Protein AF-A0A433DJG4-F1 (afdb_monomer_lite)

Secondary structure (DSSP, 8-state):
-TTTTTTSSPPPPPPP--PPPSSPPPTT--PPPP------EEEE----EETTBPP--S-------TTBTTB-SSSS-SB--TTPPPPPTT--TTSPEEHHHHHHHHHHHHHH-S--SEEEE--

Organism: NCBI:txid994334

pLDDT: mean 83.47, std 16.12, range [37.69, 98.12]

Structure (mmCIF, N/CA/C/O backbone):
data_AF-A0A433DJG4-F1
#
_entry.id   AF-A0A433DJG4-F1
#
loop_
_atom_site.group_PDB
_atom_site.id
_atom_site.type_symbol
_atom_site.label_atom_id
_atom_site.label_alt_id
_atom_site.label_comp_id
_atom_site.label_asym_id
_atom_site.label_entity_id
_atom_site.label_seq_id
_atom_site.pdbx_PDB_ins_code
_atom_site.Cartn_x
_atom_site.Cartn_y
_atom_site.Cartn_z
_atom_site.occupancy
_atom_site.B_iso_or_equiv
_atom_site.auth_seq_id
_atom_site.auth_comp_id
_atom_site.auth_asym_id
_atom_site.auth_atom_id
_atom_site.pdbx_PDB_model_num
ATOM 1 N N . MET A 1 1 ? -7.718 -30.643 -20.416 1.00 65.69 1 MET A N 1
ATOM 2 C CA . MET A 1 1 ? -6.635 -30.330 -21.375 1.00 65.69 1 MET A CA 1
ATOM 3 C C . MET A 1 1 ? -7.121 -30.067 -22.805 1.00 65.69 1 MET A C 1
ATOM 5 O O . MET A 1 1 ? -6.533 -29.213 -23.440 1.00 65.69 1 MET A O 1
ATOM 9 N N . CYS A 1 2 ? -8.181 -30.705 -23.329 1.00 83.69 2 CYS A N 1
ATOM 10 C CA . CYS A 1 2 ? -8.633 -30.465 -24.718 1.00 83.69 2 CYS A CA 1
ATOM 11 C C . CYS A 1 2 ? -9.064 -29.005 -25.023 1.00 83.69 2 CYS A C 1
ATOM 13 O O . CYS A 1 2 ? -8.693 -28.472 -26.064 1.00 83.69 2 CYS A O 1
ATOM 15 N N . ALA A 1 3 ? -9.752 -28.316 -24.100 1.00 86.00 3 ALA A N 1
ATOM 16 C CA . ALA A 1 3 ? -10.120 -26.905 -24.288 1.00 86.00 3 ALA A CA 1
ATOM 17 C C . ALA A 1 3 ? -8.896 -25.966 -24.272 1.00 86.00 3 ALA A C 1
ATOM 19 O O . ALA A 1 3 ? -8.835 -24.993 -25.017 1.00 86.00 3 ALA A O 1
ATOM 20 N N . THR A 1 4 ? -7.890 -26.290 -23.453 1.00 85.81 4 THR A N 1
ATOM 21 C CA . THR A 1 4 ? -6.659 -25.499 -23.288 1.00 85.81 4 THR A CA 1
ATOM 22 C C . THR A 1 4 ? -5.603 -25.802 -24.356 1.00 85.81 4 THR A C 1
ATOM 24 O O . THR A 1 4 ? -4.738 -24.975 -24.612 1.00 85.81 4 THR A O 1
ATOM 27 N N . MET A 1 5 ? -5.653 -26.976 -24.989 1.00 80.94 5 MET A N 1
ATOM 28 C CA . MET A 1 5 ? -4.744 -27.383 -26.063 1.00 80.94 5 MET A CA 1
ATOM 29 C C . MET A 1 5 ? -5.431 -27.218 -27.416 1.00 80.94 5 MET A C 1
ATOM 31 O O . MET A 1 5 ? -5.892 -28.191 -27.997 1.00 80.94 5 MET A O 1
ATOM 35 N N . GLY A 1 6 ? -5.511 -25.986 -27.916 1.00 78.00 6 GLY A N 1
ATOM 36 C CA . GLY A 1 6 ? -5.984 -25.720 -29.280 1.00 78.00 6 GLY A CA 1
ATOM 37 C C . GLY A 1 6 ? -7.502 -25.627 -29.454 1.00 78.00 6 GLY A C 1
ATOM 38 O O . GLY A 1 6 ? -7.968 -25.590 -30.587 1.00 78.00 6 GLY A O 1
ATOM 39 N N . GLY A 1 7 ? -8.279 -25.562 -28.367 1.00 82.19 7 GLY A N 1
ATOM 40 C CA . GLY A 1 7 ? -9.715 -25.274 -28.444 1.00 82.19 7 GLY A CA 1
ATOM 41 C C . GLY A 1 7 ? -10.554 -26.375 -29.100 1.00 82.19 7 GLY A C 1
ATOM 42 O O . GLY A 1 7 ? -11.637 -26.094 -29.605 1.00 82.19 7 GLY A O 1
ATOM 43 N N . PHE A 1 8 ? -10.088 -27.630 -29.084 1.00 90.25 8 PHE A N 1
ATOM 44 C CA . PHE A 1 8 ? -10.790 -28.770 -29.699 1.00 90.25 8 PHE A CA 1
ATOM 45 C C . PHE A 1 8 ? -12.126 -29.127 -29.024 1.00 90.25 8 PHE A C 1
ATOM 47 O O . PHE A 1 8 ? -12.883 -29.952 -29.531 1.00 90.25 8 PHE A O 1
ATOM 54 N N . CYS A 1 9 ? -12.422 -28.528 -27.874 1.00 89.81 9 CYS A N 1
ATOM 55 C CA . CYS A 1 9 ? -13.695 -28.638 -27.176 1.00 89.81 9 CYS A CA 1
ATOM 56 C C . CYS A 1 9 ? -13.962 -27.353 -26.376 1.00 89.81 9 CYS A C 1
ATOM 58 O O . CYS A 1 9 ? -13.013 -26.641 -26.030 1.00 89.81 9 CYS A O 1
ATOM 60 N N . PRO A 1 10 ? -15.233 -27.048 -26.057 1.00 89.81 10 PRO A N 1
ATOM 61 C CA . PRO A 1 10 ? -15.567 -25.909 -25.210 1.00 89.81 10 PRO A CA 1
ATOM 62 C C . PRO A 1 10 ? -14.989 -26.073 -23.797 1.00 89.81 10 PRO A C 1
ATOM 64 O O . PRO A 1 10 ? -14.831 -27.191 -23.297 1.00 89.81 10 PRO A O 1
ATOM 67 N N . TYR A 1 11 ? -14.702 -24.948 -23.133 1.00 89.81 11 TYR A N 1
ATOM 68 C CA . TYR A 1 11 ? -14.400 -24.959 -21.703 1.00 89.81 11 TYR A CA 1
ATOM 69 C C . TYR A 1 11 ? -15.600 -25.517 -20.925 1.00 89.81 11 TYR A C 1
ATOM 71 O O . TYR A 1 11 ? -16.746 -25.220 -21.277 1.00 89.81 11 TYR A O 1
ATOM 79 N N . PRO A 1 12 ? -15.365 -26.325 -19.877 1.00 89.12 12 PRO A N 1
ATOM 80 C CA . PRO A 1 12 ? -16.448 -26.769 -19.015 1.00 89.12 12 PRO A CA 1
ATOM 81 C C . PRO A 1 12 ? -17.135 -25.555 -18.382 1.00 89.12 12 PRO A C 1
ATOM 83 O O . PRO A 1 12 ? -16.485 -24.556 -18.068 1.00 89.12 12 PRO A O 1
ATOM 86 N N . ALA A 1 13 ? -18.450 -25.648 -18.187 1.00 91.69 13 ALA A N 1
ATOM 87 C CA . ALA A 1 13 ? -19.193 -24.614 -17.483 1.00 91.69 13 ALA A CA 1
ATOM 88 C C . ALA A 1 13 ? -18.681 -24.479 -16.039 1.00 91.69 13 ALA A C 1
ATOM 90 O O . ALA A 1 13 ? -18.375 -25.480 -15.386 1.00 91.69 13 ALA A O 1
ATOM 91 N N . VAL A 1 14 ? -18.612 -23.243 -15.537 1.00 92.38 14 VAL A N 1
ATOM 92 C CA . VAL A 1 14 ? -18.313 -22.986 -14.124 1.00 92.38 14 VAL A CA 1
ATOM 93 C C . VAL A 1 14 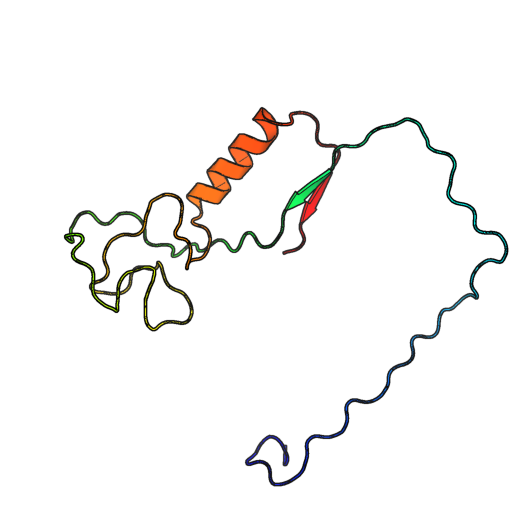? -19.470 -23.552 -13.293 1.00 92.38 14 VAL A C 1
ATOM 95 O O . VAL A 1 14 ? -20.618 -23.170 -13.535 1.00 92.38 14 VAL A O 1
ATOM 98 N N . PRO A 1 15 ? -19.219 -24.480 -12.353 1.00 92.31 15 PRO A N 1
ATOM 99 C CA . PRO A 1 15 ? -20.287 -25.051 -11.551 1.00 92.31 15 PRO A CA 1
ATOM 100 C C . PRO A 1 15 ? -20.878 -23.986 -10.627 1.00 92.31 15 PRO A C 1
ATOM 102 O O . PRO A 1 15 ? -20.154 -23.198 -10.016 1.00 92.31 15 PRO A O 1
ATOM 105 N N . ASN A 1 16 ? -22.202 -23.999 -10.485 1.00 94.25 16 ASN A N 1
ATOM 106 C CA . ASN A 1 16 ? -22.859 -23.192 -9.467 1.00 94.25 16 ASN A CA 1
ATOM 107 C C . ASN A 1 16 ? -22.454 -23.701 -8.083 1.00 94.25 16 ASN A C 1
ATOM 109 O O . ASN A 1 16 ? -22.532 -24.899 -7.806 1.00 94.25 16 ASN A O 1
ATOM 113 N N . TYR A 1 17 ? -22.063 -22.779 -7.210 1.00 93.94 17 TYR A N 1
ATOM 114 C CA . TYR A 1 17 ? -21.766 -23.069 -5.816 1.00 93.94 17 TYR A CA 1
ATOM 115 C C . TYR A 1 17 ? -22.740 -22.312 -4.919 1.00 93.94 17 TYR A C 1
ATOM 117 O O . TYR A 1 17 ? -22.872 -21.091 -5.014 1.00 93.94 17 TYR A O 1
ATOM 125 N N . SER A 1 18 ? -23.435 -23.045 -4.052 1.00 94.38 18 SER A N 1
ATOM 126 C CA . SER A 1 18 ? -24.346 -22.472 -3.065 1.00 94.38 18 SER A CA 1
ATOM 127 C C . SER A 1 18 ? -23.717 -22.565 -1.684 1.00 94.38 18 SER A C 1
ATOM 129 O O . SER A 1 18 ? -23.413 -23.653 -1.201 1.00 94.38 18 SER A O 1
ATOM 131 N N . VAL A 1 19 ? -23.541 -21.413 -1.042 1.00 93.31 19 VAL A N 1
ATOM 132 C CA . VAL A 1 19 ? -23.078 -21.338 0.345 1.00 93.31 19 VAL A CA 1
ATOM 133 C C . VAL A 1 19 ? -24.252 -21.667 1.263 1.00 93.31 19 VAL A C 1
ATOM 135 O O . VAL A 1 19 ? -25.274 -20.979 1.235 1.00 93.31 19 VAL A O 1
ATOM 138 N N . ILE A 1 20 ? -24.106 -22.712 2.078 1.00 93.44 20 ILE A N 1
ATOM 139 C CA . ILE A 1 20 ? -25.078 -23.053 3.120 1.00 93.44 20 ILE A CA 1
ATOM 140 C C . ILE A 1 20 ? -24.671 -22.315 4.393 1.00 93.44 20 ILE A C 1
ATOM 142 O O . ILE A 1 20 ? -23.588 -22.543 4.931 1.00 93.44 20 ILE A O 1
ATOM 146 N N . PHE A 1 21 ? -25.539 -21.428 4.872 1.00 93.81 21 PHE A N 1
ATOM 147 C CA . PHE A 1 21 ? -25.351 -20.784 6.167 1.00 93.81 21 PHE A CA 1
ATOM 148 C C . PHE A 1 21 ? -25.752 -21.759 7.283 1.00 93.81 21 PHE A C 1
ATOM 150 O O . PHE A 1 21 ? -26.817 -22.370 7.176 1.00 93.81 21 PHE A O 1
ATOM 157 N N . PRO A 1 22 ? -24.938 -21.914 8.345 1.00 94.31 22 PRO A N 1
ATOM 158 C CA . PRO A 1 22 ? -25.261 -22.811 9.456 1.00 94.31 22 PRO A CA 1
ATOM 159 C C . PRO A 1 22 ? -26.561 -22.437 10.173 1.00 94.31 22 PRO A C 1
ATOM 161 O O . PRO A 1 22 ? -27.263 -23.306 10.680 1.00 94.31 22 PRO A O 1
ATOM 164 N N . GLU A 1 23 ? -26.881 -21.143 10.201 1.00 93.31 23 GLU A N 1
ATOM 165 C CA . GLU A 1 23 ? -28.021 -20.598 10.928 1.00 93.31 23 GLU A CA 1
ATOM 166 C C . GLU A 1 23 ? -28.884 -19.703 10.027 1.00 93.31 23 GLU A C 1
ATOM 168 O O . GLU A 1 23 ? -28.363 -19.015 9.139 1.00 93.31 23 GLU A O 1
ATOM 173 N N . PRO A 1 24 ? -30.212 -19.685 10.243 1.00 89.88 24 PRO A N 1
ATOM 174 C CA . PRO A 1 24 ? -31.098 -18.750 9.568 1.00 89.88 24 PRO A CA 1
ATOM 175 C C . PRO A 1 24 ? -30.850 -17.315 10.051 1.00 89.88 24 PRO A C 1
ATOM 177 O O . PRO A 1 24 ? -30.363 -17.076 11.155 1.00 89.88 24 PRO A O 1
ATOM 180 N N . ARG A 1 25 ? -31.251 -16.331 9.237 1.00 87.62 25 ARG A N 1
ATOM 181 C CA . ARG A 1 25 ? -31.224 -14.917 9.634 1.00 87.62 25 ARG A CA 1
ATOM 182 C C . ARG A 1 25 ? -32.003 -14.725 10.953 1.00 87.62 25 ARG A C 1
ATOM 184 O O . ARG A 1 25 ? -33.164 -15.138 11.008 1.00 87.62 25 ARG A O 1
ATOM 191 N N . PRO A 1 26 ? -31.440 -14.054 11.974 1.00 90.62 26 PRO A N 1
ATOM 192 C CA . PRO A 1 26 ? -32.168 -13.791 13.212 1.00 90.62 26 PRO A CA 1
ATOM 193 C C . PRO A 1 26 ? -33.391 -12.890 12.965 1.00 90.62 26 PRO A C 1
ATOM 195 O O . PRO A 1 26 ? -33.311 -11.918 12.216 1.00 90.62 26 PRO A O 1
ATOM 198 N N . ALA A 1 27 ? -34.527 -13.206 13.597 1.00 85.81 27 ALA A N 1
ATOM 199 C CA . ALA A 1 27 ? -35.820 -12.569 13.311 1.00 85.81 27 ALA A CA 1
ATOM 200 C C . ALA A 1 27 ? -35.903 -11.083 13.716 1.00 85.81 27 ALA A C 1
ATOM 202 O O . ALA A 1 27 ? -36.647 -10.326 13.104 1.00 85.81 27 ALA A O 1
ATOM 203 N N . ASN A 1 28 ? -35.129 -10.665 14.723 1.00 84.00 28 ASN A N 1
ATOM 204 C CA . ASN A 1 28 ? -35.226 -9.342 15.346 1.00 84.00 28 ASN A CA 1
ATOM 205 C C . ASN A 1 28 ? -33.849 -8.674 15.465 1.00 84.00 28 ASN A C 1
ATOM 207 O O . ASN A 1 28 ? -33.383 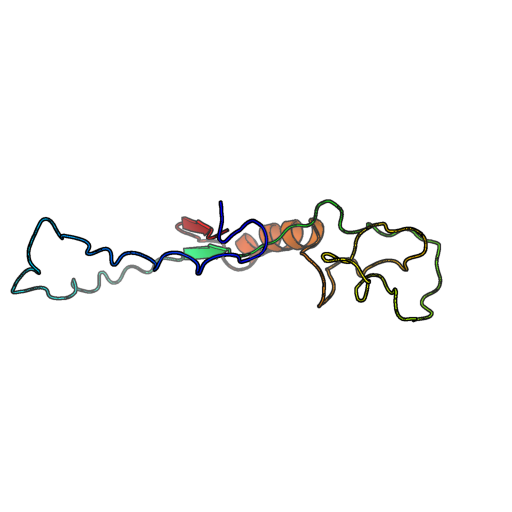-8.371 16.562 1.00 84.00 28 ASN A O 1
ATOM 211 N N . THR A 1 29 ? -33.160 -8.472 14.343 1.00 85.00 29 THR A N 1
ATOM 212 C CA . THR A 1 29 ? -31.903 -7.715 14.341 1.00 85.00 29 THR A CA 1
ATOM 213 C C . THR A 1 29 ? -32.181 -6.217 14.268 1.00 85.00 29 THR A C 1
ATOM 215 O O . THR A 1 29 ? -32.671 -5.730 13.250 1.00 85.00 29 THR A O 1
ATOM 218 N N . SER A 1 30 ? -31.818 -5.475 15.313 1.00 88.25 30 SER A N 1
ATOM 219 C CA . SER A 1 30 ? -31.672 -4.019 15.261 1.00 88.25 30 SER A CA 1
ATOM 220 C C . SER A 1 30 ? -30.194 -3.648 15.269 1.00 88.25 30 SER A C 1
ATOM 222 O O . SER A 1 30 ? -29.383 -4.331 15.898 1.00 88.25 30 SER A O 1
ATOM 224 N N . ALA A 1 31 ? -29.837 -2.548 14.605 1.00 87.81 31 ALA A N 1
ATOM 225 C CA . ALA A 1 31 ? -28.507 -1.976 14.771 1.00 87.81 31 ALA A CA 1
ATOM 226 C C . ALA A 1 31 ? -28.258 -1.671 16.265 1.00 87.81 31 ALA A C 1
ATOM 228 O O . ALA A 1 31 ? -29.188 -1.234 16.954 1.00 87.81 31 ALA A O 1
ATOM 229 N N . PRO A 1 32 ? -27.041 -1.902 16.788 1.00 87.69 32 PRO A N 1
ATOM 230 C CA . PRO A 1 32 ? -26.698 -1.511 18.149 1.00 87.69 32 PRO A CA 1
ATOM 231 C C . PRO A 1 32 ? -26.886 -0.006 18.366 1.00 87.69 32 PRO A C 1
ATOM 233 O O . PRO A 1 32 ? -26.735 0.791 17.438 1.00 87.69 32 PRO A O 1
ATOM 236 N N . ALA A 1 33 ? -27.162 0.393 19.609 1.00 92.81 33 ALA A N 1
ATOM 237 C CA . ALA A 1 33 ? -27.160 1.804 19.976 1.00 92.81 33 ALA A CA 1
ATOM 238 C C . ALA A 1 33 ? -25.768 2.421 19.742 1.00 92.81 33 ALA A C 1
ATOM 240 O O . ALA A 1 33 ? -24.740 1.792 20.008 1.00 92.81 33 ALA A O 1
ATOM 241 N N . VAL A 1 34 ? -25.735 3.664 19.256 1.00 92.31 34 VAL A N 1
ATOM 242 C CA . VAL A 1 34 ? -24.483 4.389 19.004 1.00 92.31 34 VAL A CA 1
ATOM 243 C C . VAL A 1 34 ? -23.761 4.623 20.332 1.00 92.31 34 VAL A C 1
ATOM 245 O O . VAL A 1 34 ? -24.332 5.169 21.271 1.00 92.31 34 VAL A O 1
ATOM 248 N N . SER A 1 35 ? -22.490 4.225 20.412 1.00 93.19 35 SER A N 1
ATOM 249 C CA . SER A 1 35 ? -21.704 4.291 21.654 1.00 93.19 35 SER A CA 1
ATOM 250 C C . SER A 1 35 ? -21.218 5.700 22.018 1.00 93.19 35 SER A C 1
ATOM 252 O O . SER A 1 35 ? -20.713 5.904 23.121 1.00 93.19 35 SER A O 1
ATOM 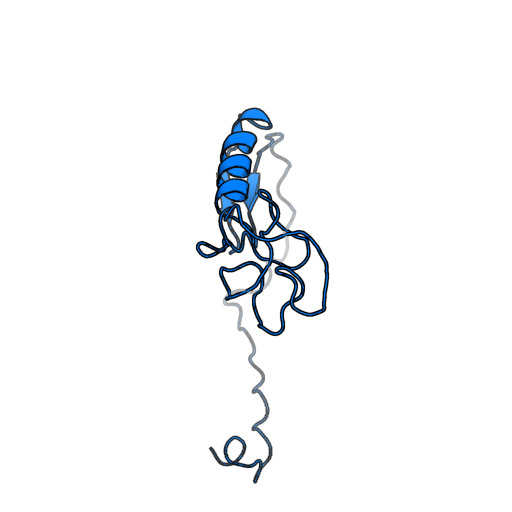254 N N . GLY A 1 36 ? -21.292 6.652 21.081 1.00 93.94 36 GLY A N 1
ATOM 255 C CA . GLY A 1 36 ? -20.725 7.999 21.210 1.00 93.94 36 GLY A CA 1
ATOM 256 C C . GLY A 1 36 ? -19.192 8.051 21.156 1.00 93.94 36 GLY A C 1
ATOM 257 O O . GLY A 1 36 ? -18.620 9.135 21.221 1.00 93.94 36 GLY A O 1
ATOM 258 N N . LYS A 1 37 ? -18.512 6.904 21.028 1.00 93.62 37 LYS A N 1
ATOM 259 C CA . LYS A 1 37 ? -17.052 6.823 20.913 1.00 93.62 37 LYS A CA 1
ATOM 260 C C . LYS A 1 37 ? -16.650 6.877 19.443 1.00 93.62 37 LYS A C 1
ATOM 262 O O . LYS A 1 37 ? -17.081 6.033 18.661 1.00 93.62 37 LYS A O 1
ATOM 267 N N . VAL A 1 38 ? -15.804 7.840 19.090 1.00 94.19 38 VAL A N 1
ATOM 268 C CA . VAL A 1 38 ? -15.204 7.944 17.755 1.00 94.19 38 VAL A CA 1
ATOM 269 C C . VAL A 1 38 ? -13.936 7.096 17.710 1.00 94.19 38 VAL A C 1
ATOM 271 O O . VAL A 1 38 ? -13.220 6.990 18.707 1.00 94.19 38 VAL A O 1
ATOM 274 N N . LYS A 1 39 ? -13.700 6.463 16.562 1.00 95.50 39 LYS A N 1
ATOM 275 C CA . LYS A 1 39 ? -12.490 5.706 16.263 1.00 95.50 39 LYS A CA 1
ATOM 276 C C . LYS A 1 39 ? -11.892 6.214 14.966 1.00 95.50 39 LYS A C 1
ATOM 278 O O . LYS A 1 39 ? -12.628 6.438 14.006 1.00 95.50 39 LYS A O 1
ATOM 283 N N . THR A 1 40 ? -10.577 6.346 14.951 1.00 97.44 40 THR A N 1
ATOM 284 C CA . THR A 1 40 ? -9.816 6.735 13.771 1.00 97.44 40 THR A CA 1
ATOM 285 C C . THR A 1 40 ? -9.156 5.494 13.197 1.00 97.44 40 THR A C 1
ATOM 287 O O . THR A 1 40 ? -8.357 4.836 13.865 1.00 97.44 40 THR A O 1
ATOM 290 N N . VAL A 1 41 ? -9.506 5.166 11.955 1.00 97.69 41 VAL A N 1
ATOM 291 C CA . VAL A 1 41 ? -9.003 3.979 11.258 1.00 97.69 41 VAL A CA 1
ATOM 292 C C . VAL A 1 41 ? -8.199 4.422 10.049 1.00 97.69 41 VAL A C 1
ATOM 294 O O . VAL A 1 41 ? -8.727 5.098 9.168 1.00 97.69 41 VAL A O 1
ATOM 297 N N . LEU A 1 42 ? -6.930 4.023 9.999 1.00 98.00 42 LEU A N 1
ATOM 298 C CA . LEU A 1 42 ? -6.094 4.212 8.818 1.00 98.00 42 LEU A CA 1
ATOM 299 C C . LEU A 1 42 ? -6.379 3.087 7.819 1.00 98.00 42 LEU A C 1
ATOM 301 O O . LEU A 1 42 ? -6.249 1.918 8.166 1.00 98.00 42 LEU A O 1
ATOM 305 N N . HIS A 1 43 ? -6.726 3.411 6.576 1.00 98.06 43 HIS A N 1
ATOM 306 C CA . HIS A 1 43 ? -6.886 2.415 5.512 1.00 98.06 43 HIS A CA 1
ATOM 307 C C . HIS A 1 43 ? -5.847 2.655 4.419 1.00 98.06 43 HIS A C 1
ATOM 309 O O . HIS A 1 43 ? -5.820 3.723 3.814 1.00 98.06 43 HIS A O 1
ATOM 315 N N . LEU A 1 44 ? -4.984 1.664 4.193 1.00 97.38 44 LEU A N 1
ATOM 316 C CA . LEU A 1 44 ? -4.006 1.645 3.108 1.00 97.38 44 LEU A CA 1
ATOM 317 C C . LEU A 1 44 ? -4.372 0.527 2.124 1.00 97.38 44 LEU A C 1
ATOM 319 O O . LEU A 1 44 ? -4.672 -0.592 2.537 1.00 97.38 44 LEU A O 1
ATOM 323 N N . SER A 1 45 ? -4.336 0.812 0.830 1.00 97.50 45 SER A N 1
ATOM 324 C CA . SER A 1 45 ? -4.609 -0.164 -0.230 1.00 97.50 45 SER A CA 1
ATOM 325 C C . SER A 1 45 ? -3.693 0.109 -1.402 1.00 97.50 45 SER A C 1
ATOM 327 O O . SER A 1 45 ? -3.307 1.261 -1.605 1.00 97.50 45 SER A O 1
ATOM 329 N N . ASP A 1 46 ? -3.389 -0.941 -2.154 1.00 96.75 46 ASP A N 1
ATOM 330 C CA . ASP A 1 46 ? -2.800 -0.905 -3.485 1.00 96.75 46 ASP A CA 1
ATOM 331 C C . ASP A 1 46 ? -1.594 0.026 -3.555 1.00 96.75 46 ASP A C 1
ATOM 333 O O . ASP A 1 46 ? -1.477 0.880 -4.431 1.00 96.75 46 ASP A O 1
ATOM 337 N N . ILE A 1 47 ? -0.693 -0.110 -2.579 1.00 95.62 47 ILE A N 1
ATOM 338 C CA . ILE A 1 47 ? 0.476 0.767 -2.500 1.00 95.62 47 ILE A CA 1
ATOM 339 C C . ILE A 1 47 ? 1.370 0.543 -3.726 1.00 95.62 47 ILE A C 1
ATOM 341 O O . ILE A 1 47 ? 1.995 1.496 -4.185 1.00 95.62 47 ILE A O 1
ATOM 345 N N . HIS A 1 48 ? 1.423 -0.696 -4.242 1.00 96.31 48 HIS A N 1
ATOM 346 C CA . HIS A 1 48 ? 2.192 -1.102 -5.429 1.00 96.31 48 HIS A CA 1
ATOM 347 C C . HIS A 1 48 ? 3.581 -0.464 -5.450 1.00 96.31 48 HIS A C 1
ATOM 349 O O . HIS A 1 48 ? 3.902 0.363 -6.297 1.00 96.31 48 HIS A O 1
ATOM 355 N N . VAL A 1 49 ? 4.400 -0.796 -4.446 1.00 94.88 49 VAL A N 1
ATOM 356 C CA . VAL A 1 49 ? 5.783 -0.310 -4.396 1.00 94.88 49 VAL A CA 1
ATOM 357 C C . VAL A 1 49 ? 6.590 -0.999 -5.482 1.00 94.88 49 VAL A C 1
ATOM 359 O O . VAL A 1 49 ? 6.667 -2.227 -5.492 1.00 94.88 49 VAL A O 1
ATOM 362 N N . ASP A 1 50 ? 7.273 -0.215 -6.310 1.00 92.38 50 ASP A N 1
ATOM 363 C CA . ASP A 1 50 ? 8.279 -0.712 -7.238 1.00 92.38 50 ASP A CA 1
ATOM 364 C C . ASP A 1 50 ? 9.697 -0.474 -6.685 1.00 92.38 50 ASP A C 1
ATOM 366 O O . ASP A 1 50 ? 10.206 0.653 -6.712 1.00 92.38 50 ASP A O 1
ATOM 370 N N . PRO A 1 51 ? 10.386 -1.521 -6.185 1.00 87.81 51 PRO A N 1
ATOM 371 C CA . PRO A 1 51 ? 11.762 -1.403 -5.708 1.00 87.81 51 PRO A CA 1
ATOM 372 C C . PRO A 1 51 ? 12.754 -1.091 -6.832 1.00 87.81 51 PRO A C 1
ATOM 374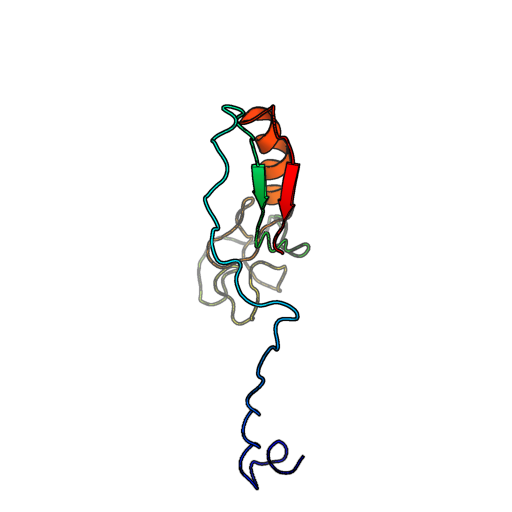 O O . PRO A 1 51 ? 13.865 -0.637 -6.558 1.00 87.81 51 PRO A O 1
ATOM 377 N N . LEU A 1 52 ? 12.368 -1.377 -8.078 1.00 85.38 52 LEU A N 1
ATOM 378 C CA . LEU A 1 52 ? 13.164 -1.146 -9.276 1.00 85.38 52 LEU A CA 1
ATOM 379 C C . LEU A 1 52 ? 12.833 0.187 -9.942 1.00 85.38 52 LEU A C 1
ATOM 381 O O . LEU A 1 52 ? 13.427 0.476 -10.984 1.00 85.38 52 LEU A O 1
ATOM 385 N N . TYR A 1 53 ? 11.940 0.988 -9.346 1.00 83.69 53 TYR A N 1
ATOM 386 C CA . TYR A 1 53 ? 11.652 2.325 -9.837 1.00 83.69 53 TYR A CA 1
ATOM 387 C C . TYR A 1 53 ? 12.968 3.079 -10.004 1.00 83.69 53 TYR A C 1
ATOM 389 O O . TYR A 1 53 ? 13.739 3.229 -9.041 1.00 83.69 53 TYR A O 1
ATOM 397 N N . ALA A 1 54 ? 13.265 3.494 -11.234 1.00 71.81 54 ALA A N 1
ATOM 398 C CA . ALA A 1 54 ? 14.599 3.937 -11.580 1.00 71.81 54 ALA A CA 1
ATOM 399 C C . ALA A 1 54 ? 14.975 5.148 -10.721 1.00 71.81 54 ALA A C 1
ATOM 401 O O . ALA A 1 54 ? 14.268 6.150 -10.628 1.00 71.81 54 ALA A O 1
ATOM 402 N N . ARG A 1 55 ? 16.119 5.069 -10.041 1.00 59.78 55 ARG A N 1
ATOM 403 C CA . ARG A 1 55 ? 16.639 6.204 -9.280 1.00 59.78 55 ARG A CA 1
ATOM 404 C C . ARG A 1 55 ? 17.511 7.045 -10.197 1.00 59.78 55 ARG A C 1
ATOM 406 O O . ARG A 1 55 ? 18.453 6.536 -10.789 1.00 59.78 55 ARG A O 1
ATOM 413 N N . PHE A 1 56 ? 17.188 8.333 -10.267 1.00 51.25 56 PHE A N 1
ATOM 414 C CA . PHE A 1 56 ? 17.985 9.447 -10.792 1.00 51.25 56 PHE A CA 1
ATOM 415 C C . PHE A 1 56 ? 19.402 9.080 -11.295 1.00 51.25 56 PHE A C 1
ATOM 417 O O . PHE A 1 56 ? 20.391 9.242 -10.580 1.00 51.25 56 PHE A O 1
ATOM 424 N N . ARG A 1 57 ? 19.523 8.640 -12.553 1.00 47.12 57 ARG A N 1
ATOM 425 C CA . ARG A 1 57 ? 20.782 8.720 -13.303 1.00 47.12 57 ARG A CA 1
ATOM 426 C C . ARG A 1 57 ? 20.846 10.075 -14.005 1.00 47.12 57 ARG A C 1
ATOM 428 O O . ARG A 1 57 ? 20.191 10.307 -15.017 1.00 47.12 57 ARG A O 1
ATOM 435 N N . ILE A 1 58 ? 21.654 10.991 -13.471 1.00 43.59 58 ILE A N 1
ATOM 436 C CA . ILE A 1 58 ? 22.159 12.128 -14.252 1.00 43.59 58 ILE A CA 1
ATOM 437 C C . ILE A 1 58 ? 22.842 11.492 -15.461 1.00 43.59 58 ILE A C 1
ATOM 439 O O . ILE A 1 58 ? 23.812 10.797 -15.205 1.00 43.59 58 ILE A O 1
ATOM 443 N N . LEU A 1 59 ? 22.311 11.612 -16.689 1.00 46.84 59 LEU A N 1
ATOM 444 C CA . LEU A 1 59 ? 23.066 11.584 -17.963 1.00 46.84 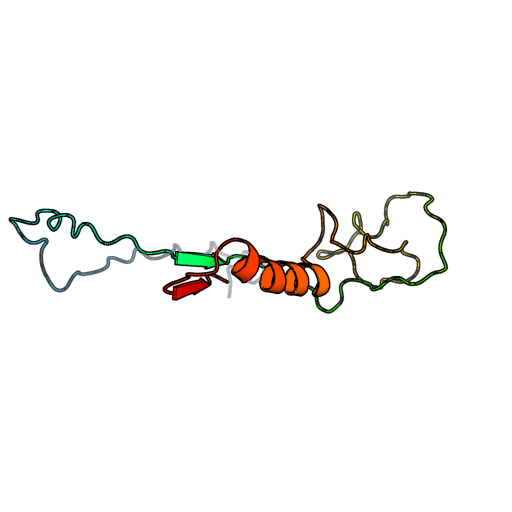59 LEU A CA 1
ATOM 445 C C . LEU A 1 59 ? 22.219 11.516 -19.270 1.00 46.84 59 LEU A C 1
ATOM 447 O O . LEU A 1 59 ? 22.814 11.290 -20.319 1.00 46.84 59 LEU A O 1
ATOM 451 N N . VAL A 1 60 ? 20.897 11.774 -19.305 1.00 46.53 60 VAL A N 1
ATOM 452 C CA . VAL A 1 60 ? 20.162 11.828 -20.602 1.00 46.53 60 VAL A CA 1
ATOM 453 C C . VAL A 1 60 ? 19.221 13.049 -20.719 1.00 46.53 60 VAL A C 1
ATOM 455 O O . VAL A 1 60 ? 18.425 13.271 -19.802 1.00 46.53 60 VAL A O 1
ATOM 458 N N . PRO A 1 61 ? 19.304 13.863 -21.800 1.00 46.75 61 PRO A N 1
ATOM 459 C CA . PRO A 1 61 ? 18.388 14.979 -22.081 1.00 46.75 61 PRO A CA 1
ATOM 460 C C . PRO A 1 61 ? 16.925 14.549 -22.289 1.00 46.75 61 PRO A C 1
ATOM 462 O O . PRO A 1 61 ? 16.647 13.441 -22.742 1.00 46.75 61 PRO A O 1
ATOM 465 N N . ARG A 1 62 ? 15.995 15.452 -21.946 1.00 45.62 62 ARG A N 1
ATOM 466 C CA . ARG A 1 62 ? 14.533 15.252 -21.885 1.00 45.62 62 ARG A CA 1
ATOM 467 C C . ARG A 1 62 ? 13.833 15.448 -23.237 1.00 45.62 62 ARG A C 1
ATOM 469 O O . ARG A 1 62 ? 12.894 16.240 -23.338 1.00 45.62 62 ARG A O 1
ATOM 476 N N . ASP A 1 63 ? 14.248 14.721 -24.259 1.00 47.56 63 ASP A N 1
ATOM 477 C CA . ASP A 1 63 ? 13.696 14.912 -25.599 1.00 47.56 63 ASP A CA 1
ATOM 478 C C . ASP A 1 63 ? 12.840 13.685 -25.938 1.00 47.56 63 ASP A C 1
ATOM 480 O O . ASP A 1 63 ? 13.328 12.632 -26.340 1.00 47.56 63 ASP A O 1
ATOM 484 N N . ALA A 1 64 ? 11.543 13.822 -25.663 1.00 49.62 64 ALA A N 1
ATOM 485 C CA . ALA A 1 64 ? 10.516 12.792 -25.722 1.00 49.62 64 ALA A CA 1
ATOM 486 C C . ALA A 1 64 ? 10.384 12.093 -27.092 1.00 49.62 64 ALA A C 1
ATOM 488 O O . ALA A 1 64 ? 10.231 12.741 -28.128 1.00 49.62 64 ALA A O 1
ATOM 489 N N . GLN A 1 65 ? 10.328 10.759 -27.065 1.00 37.78 65 GLN A N 1
ATOM 490 C CA . GLN A 1 65 ? 9.885 9.879 -28.153 1.00 37.78 65 GLN A CA 1
ATOM 491 C C . GLN A 1 65 ? 9.083 8.706 -27.552 1.00 37.78 65 GLN A C 1
ATOM 493 O O . GLN A 1 65 ? 9.282 8.398 -26.379 1.00 37.78 65 GLN A O 1
ATOM 498 N N . PRO A 1 66 ? 8.179 8.030 -28.289 1.00 37.69 66 PRO A N 1
ATOM 499 C CA . PRO A 1 66 ? 7.630 6.741 -27.849 1.00 37.69 66 PRO A CA 1
ATOM 500 C C . PRO A 1 66 ? 8.772 5.804 -27.414 1.00 37.69 66 PRO A C 1
ATOM 502 O O . PRO A 1 66 ? 9.721 5.610 -28.170 1.00 37.69 66 PRO A O 1
ATOM 505 N N . GLY A 1 67 ? 8.710 5.284 -26.181 1.00 49.59 67 GLY A N 1
ATOM 506 C CA . GLY A 1 67 ? 9.882 4.740 -25.479 1.00 49.59 67 GLY A CA 1
ATOM 507 C C . GLY A 1 67 ? 10.404 5.620 -24.332 1.00 49.59 67 GLY A C 1
ATOM 508 O O . GLY A 1 67 ? 11.507 5.374 -23.845 1.00 49.59 67 GLY A O 1
ATOM 509 N N . THR A 1 68 ? 9.640 6.628 -23.887 1.00 52.94 68 THR A N 1
ATOM 510 C CA . THR A 1 68 ? 9.926 7.344 -22.635 1.00 52.94 68 THR A CA 1
ATOM 511 C C . THR A 1 68 ? 9.664 6.455 -21.424 1.00 52.94 68 THR A C 1
ATOM 513 O O . THR A 1 68 ? 8.939 5.465 -21.486 1.00 52.94 68 THR A O 1
ATOM 516 N N . GLU A 1 69 ? 10.246 6.836 -20.297 1.00 65.38 69 GLU A N 1
ATOM 517 C CA . GLU A 1 69 ? 10.319 5.996 -19.108 1.00 65.38 69 GLU A CA 1
ATOM 518 C C . GLU A 1 69 ? 8.961 5.641 -18.485 1.00 65.38 69 GLU A C 1
ATOM 520 O O . GLU A 1 69 ? 8.809 4.516 -18.028 1.00 65.38 69 GLU A O 1
ATOM 525 N N . ALA A 1 70 ? 7.946 6.502 -18.622 1.00 70.25 70 ALA A N 1
ATOM 526 C CA . ALA A 1 70 ? 6.554 6.227 -18.244 1.00 70.25 70 ALA A CA 1
ATOM 527 C C . ALA A 1 70 ? 5.636 5.807 -19.418 1.00 70.25 70 ALA A C 1
ATOM 529 O O . ALA A 1 70 ? 4.477 5.464 -19.216 1.00 70.25 70 ALA A O 1
ATOM 530 N N . ASN A 1 71 ? 6.128 5.826 -20.662 1.00 75.31 71 ASN A N 1
ATOM 531 C CA . ASN A 1 71 ? 5.396 5.383 -21.858 1.00 75.31 71 ASN A CA 1
ATOM 532 C C . ASN A 1 71 ? 6.263 4.395 -22.650 1.00 75.31 71 ASN A C 1
ATOM 534 O O . ASN A 1 71 ? 6.713 4.649 -23.776 1.00 75.31 71 ASN A O 1
ATOM 538 N N . CYS A 1 72 ? 6.546 3.281 -21.984 1.00 74.69 72 CYS A N 1
ATOM 539 C CA . CYS A 1 72 ? 7.380 2.199 -22.469 1.00 74.69 72 CYS A CA 1
ATOM 540 C C . CYS A 1 72 ? 6.534 1.099 -23.147 1.00 74.69 72 CYS A C 1
ATOM 542 O O . CYS A 1 72 ? 5.310 1.094 -23.078 1.00 74.69 72 CYS A O 1
ATOM 544 N N . GLN A 1 73 ? 7.184 0.144 -23.821 1.00 78.75 73 GLN A N 1
ATOM 545 C CA . GLN A 1 73 ? 6.517 -1.013 -24.453 1.00 78.75 73 GLN A CA 1
ATOM 546 C C . GLN A 1 73 ? 6.473 -2.252 -23.535 1.00 78.75 73 GLN A C 1
ATOM 548 O O . GLN A 1 73 ? 6.276 -3.373 -24.004 1.00 78.75 73 GLN A O 1
ATOM 553 N N . PHE A 1 74 ? 6.690 -2.065 -22.232 1.00 79.44 74 PHE A N 1
ATOM 554 C CA . PHE A 1 74 ? 6.695 -3.131 -21.233 1.00 79.44 74 PHE A CA 1
ATOM 555 C C . PHE A 1 74 ? 5.440 -3.061 -20.353 1.00 79.44 74 PHE A C 1
ATOM 557 O O . PHE A 1 74 ? 4.860 -1.988 -20.212 1.00 79.44 74 PHE A O 1
ATOM 564 N N . PRO A 1 75 ? 5.022 -4.180 -19.729 1.00 82.81 75 PRO A N 1
ATOM 565 C CA . PRO A 1 75 ? 3.869 -4.185 -18.825 1.00 82.81 75 PRO A CA 1
ATOM 566 C C . PRO A 1 75 ? 4.026 -3.279 -17.598 1.00 82.81 75 PRO A C 1
ATOM 568 O O . PRO A 1 75 ? 3.026 -2.826 -17.057 1.00 82.81 75 PRO A O 1
ATOM 571 N N . ILE A 1 76 ? 5.267 -3.047 -17.155 1.00 82.19 76 ILE A N 1
ATOM 572 C CA . ILE A 1 76 ? 5.606 -2.094 -16.097 1.00 82.19 76 ILE A CA 1
ATOM 573 C C . ILE A 1 76 ? 6.697 -1.184 -16.640 1.00 82.19 76 ILE A C 1
ATOM 575 O O . ILE A 1 76 ? 7.717 -1.654 -17.152 1.00 82.19 76 ILE A O 1
ATOM 579 N N . CYS A 1 77 ? 6.444 0.110 -16.531 1.00 82.25 77 CYS A N 1
ATOM 580 C CA . CYS A 1 77 ? 7.358 1.164 -16.907 1.00 82.25 77 CYS A CA 1
ATOM 581 C C . CYS A 1 77 ? 8.101 1.682 -15.668 1.00 82.25 77 CYS A C 1
ATOM 583 O O . CYS A 1 77 ? 8.063 1.095 -14.593 1.00 82.25 77 CYS A O 1
ATOM 585 N N . CYS A 1 78 ? 8.830 2.761 -15.842 1.00 82.19 78 CYS A N 1
ATOM 586 C CA . CYS A 1 78 ? 9.599 3.433 -14.823 1.00 82.19 78 CYS A CA 1
ATOM 587 C C . CYS A 1 78 ? 10.746 2.692 -14.130 1.00 82.19 78 CYS A C 1
ATOM 589 O O . CYS A 1 78 ? 11.089 2.956 -12.976 1.00 82.19 78 CYS A O 1
ATOM 591 N N . ARG A 1 79 ? 11.373 1.755 -14.837 1.00 82.69 79 ARG A N 1
ATOM 592 C CA . ARG A 1 79 ? 12.552 1.021 -14.360 1.00 82.69 79 ARG A CA 1
ATOM 593 C C . ARG A 1 79 ? 13.754 1.343 -15.230 1.00 82.69 79 ARG A C 1
ATOM 595 O O . ARG A 1 79 ? 13.616 1.920 -16.305 1.00 82.69 79 ARG A O 1
ATOM 602 N N . ASP A 1 80 ? 14.943 0.974 -14.757 1.00 74.75 80 ASP A N 1
ATOM 603 C CA . ASP A 1 80 ? 16.188 1.185 -15.503 1.00 74.75 80 ASP A CA 1
ATOM 604 C C . ASP A 1 80 ? 16.248 0.226 -16.702 1.00 74.75 80 ASP A C 1
ATOM 606 O O . ASP A 1 80 ? 16.794 -0.877 -16.635 1.00 74.75 80 ASP A O 1
ATOM 610 N N . TYR A 1 81 ? 15.602 0.638 -17.789 1.00 69.38 81 TYR A N 1
ATOM 611 C CA . TYR A 1 81 ? 15.709 0.036 -19.106 1.00 69.38 81 TYR A CA 1
ATOM 612 C C . TYR A 1 81 ? 16.696 0.868 -19.931 1.00 69.38 81 TYR A C 1
ATOM 614 O O . TYR A 1 81 ? 16.617 2.099 -19.954 1.00 69.38 81 TYR A O 1
ATOM 622 N N . GLU A 1 82 ? 17.638 0.202 -20.607 1.00 62.38 82 GLU A N 1
ATOM 623 C CA . GLU A 1 82 ? 18.682 0.866 -21.395 1.00 62.38 82 GLU A CA 1
ATOM 624 C C . GLU A 1 82 ? 18.094 1.954 -22.316 1.00 62.38 82 GLU A C 1
ATOM 626 O O . GLU A 1 82 ? 17.114 1.724 -23.024 1.00 62.38 82 GLU A O 1
ATOM 631 N N . ASN A 1 83 ? 18.721 3.136 -22.326 1.00 55.69 83 ASN A N 1
ATOM 632 C CA . ASN A 1 83 ? 18.349 4.307 -23.137 1.00 55.69 83 ASN A CA 1
ATOM 633 C C . ASN A 1 83 ? 17.045 5.038 -22.759 1.00 55.69 83 ASN A C 1
ATOM 635 O O . ASN A 1 83 ? 16.549 5.822 -23.569 1.00 55.69 83 ASN A O 1
ATOM 639 N N . GLN A 1 84 ? 16.507 4.858 -21.549 1.00 59.84 84 GLN A N 1
ATOM 640 C CA . GLN A 1 84 ? 15.373 5.661 -21.075 1.00 59.84 84 GLN A CA 1
ATOM 641 C C . GLN A 1 84 ? 15.810 6.909 -20.288 1.00 59.84 84 GLN A C 1
ATOM 643 O O . GLN A 1 84 ? 16.848 6.947 -19.625 1.00 59.84 84 GLN A O 1
ATOM 648 N N . THR A 1 85 ? 15.011 7.972 -20.395 1.00 59.78 85 THR A N 1
ATOM 649 C CA . THR A 1 85 ? 15.145 9.188 -19.578 1.00 59.78 85 THR A CA 1
ATOM 650 C C . THR A 1 85 ? 14.855 8.889 -18.108 1.00 59.78 85 THR A C 1
ATOM 652 O O . THR A 1 85 ? 14.195 7.911 -17.796 1.00 59.78 85 THR A O 1
ATOM 655 N N . THR A 1 86 ? 15.289 9.743 -17.183 1.00 63.34 86 THR A N 1
ATOM 656 C CA . THR A 1 86 ? 15.017 9.512 -15.758 1.00 63.34 86 THR A CA 1
ATOM 657 C C . THR A 1 86 ? 13.567 9.808 -15.357 1.00 63.34 86 THR A C 1
ATOM 659 O O . THR A 1 86 ? 13.044 10.854 -15.761 1.00 63.34 86 THR A O 1
ATOM 662 N N . PRO A 1 87 ? 12.947 8.965 -14.507 1.00 65.75 87 PRO A N 1
ATOM 663 C CA . PRO A 1 87 ? 11.641 9.253 -13.917 1.00 65.75 87 PRO A CA 1
ATOM 664 C C . PRO A 1 87 ? 11.663 10.474 -13.011 1.00 65.75 87 PRO A C 1
ATOM 666 O O . PRO A 1 87 ? 12.690 10.864 -12.439 1.00 65.75 87 PRO A O 1
ATOM 669 N N . LEU A 1 88 ? 10.467 10.996 -12.742 1.00 76.69 88 LEU A N 1
ATOM 670 C CA . LEU A 1 88 ? 10.253 11.929 -11.647 1.00 76.69 88 LEU A CA 1
ATOM 671 C C . LEU A 1 88 ? 10.450 11.244 -10.288 1.00 76.69 88 LEU A C 1
ATOM 673 O O . LEU A 1 88 ? 10.024 10.117 -10.050 1.00 76.69 88 LEU A O 1
ATOM 677 N N . LYS A 1 89 ? 11.066 11.980 -9.358 1.00 81.75 89 LYS A N 1
ATOM 678 C CA . LYS A 1 89 ? 11.417 11.510 -8.007 1.00 81.75 89 LYS A CA 1
ATOM 679 C C . LYS A 1 89 ? 10.236 10.917 -7.224 1.00 81.75 89 LYS A C 1
ATOM 681 O O . LYS A 1 89 ? 10.440 10.010 -6.424 1.00 81.75 89 LYS A O 1
ATOM 686 N N . TRP A 1 90 ? 9.046 11.487 -7.396 1.00 88.31 90 TRP A N 1
ATOM 687 C CA . TRP A 1 90 ? 7.857 11.172 -6.600 1.00 88.31 90 TRP A CA 1
ATOM 688 C C . TRP A 1 90 ? 6.853 10.273 -7.324 1.00 88.31 90 TRP A C 1
ATOM 690 O O . TRP A 1 90 ? 5.757 10.097 -6.815 1.00 88.31 90 TRP A O 1
ATOM 700 N N . GLY A 1 91 ? 7.212 9.709 -8.476 1.00 87.44 91 GLY A N 1
ATOM 701 C CA . GLY A 1 91 ? 6.307 8.891 -9.282 1.00 87.44 91 GLY A CA 1
ATOM 702 C C . GLY A 1 91 ? 5.907 9.568 -10.589 1.00 87.44 91 GLY A C 1
ATOM 703 O O . GLY A 1 91 ? 6.143 10.765 -10.786 1.00 87.44 91 GLY A O 1
ATOM 704 N N . ASP A 1 92 ? 5.273 8.781 -11.450 1.00 86.19 92 ASP A N 1
ATOM 705 C CA . ASP A 1 92 ? 4.643 9.198 -12.701 1.00 86.19 92 ASP A CA 1
ATOM 706 C C . ASP A 1 92 ? 3.230 8.591 -12.782 1.00 86.19 92 ASP A C 1
ATOM 708 O O . ASP A 1 92 ? 2.927 7.614 -12.100 1.00 86.19 92 ASP A O 1
ATOM 712 N N . TYR A 1 93 ? 2.351 9.163 -13.602 1.00 85.38 93 TYR A N 1
ATOM 713 C CA . TYR A 1 93 ? 0.948 8.749 -13.713 1.00 85.38 93 TYR A CA 1
ATOM 714 C C . TYR A 1 93 ? 0.754 7.357 -14.325 1.00 85.38 93 TYR A C 1
ATOM 716 O O . TYR A 1 93 ? -0.330 6.789 -14.200 1.00 85.38 93 TYR A O 1
ATOM 724 N N . PHE A 1 94 ? 1.771 6.822 -15.000 1.00 85.69 94 PHE A N 1
ATOM 725 C CA . PHE A 1 94 ? 1.710 5.532 -15.693 1.00 85.69 94 PHE A CA 1
ATOM 726 C C . PHE A 1 94 ? 2.575 4.447 -15.040 1.00 85.69 94 PHE A C 1
ATOM 728 O O . PHE A 1 94 ? 2.871 3.433 -15.674 1.00 85.69 94 PHE A O 1
ATOM 735 N N . CYS A 1 95 ? 2.996 4.655 -13.792 1.00 87.31 95 CYS A N 1
ATOM 736 C CA . CYS A 1 95 ? 3.951 3.787 -13.117 1.00 87.31 95 CYS A CA 1
ATOM 737 C C . CYS A 1 95 ? 3.562 3.470 -11.677 1.00 87.31 95 CYS A C 1
ATOM 739 O O . CYS A 1 95 ? 2.772 4.176 -11.053 1.00 87.31 95 CYS A O 1
ATOM 741 N N . ASP A 1 96 ? 4.175 2.407 -11.163 1.00 92.31 96 ASP A N 1
ATOM 742 C CA . ASP A 1 96 ? 4.070 1.993 -9.769 1.00 92.31 96 ASP A CA 1
ATOM 743 C C . ASP A 1 96 ? 4.804 2.961 -8.822 1.00 92.31 96 ASP A C 1
ATOM 745 O O . ASP A 1 96 ? 5.640 3.783 -9.218 1.00 92.31 96 ASP A O 1
ATOM 749 N N . THR A 1 97 ? 4.484 2.862 -7.533 1.00 93.31 97 THR A N 1
ATOM 750 C CA . THR A 1 97 ? 4.920 3.794 -6.493 1.00 93.3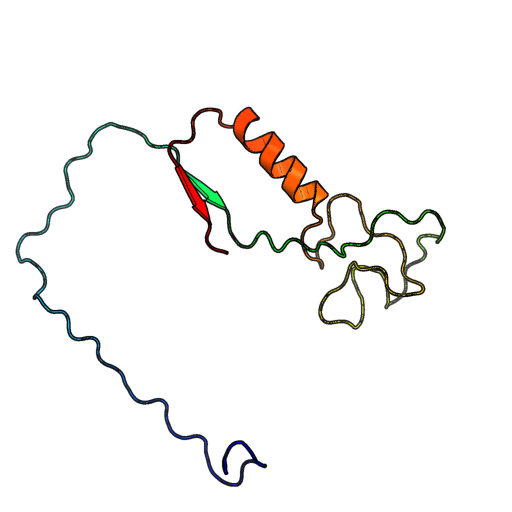1 97 THR A CA 1
ATOM 751 C C . THR A 1 97 ? 6.415 3.642 -6.197 1.00 93.31 97 THR A C 1
ATOM 753 O O . THR A 1 97 ? 6.852 2.570 -5.764 1.00 93.31 97 THR A O 1
ATOM 756 N N . PRO A 1 98 ? 7.234 4.706 -6.299 1.00 92.12 98 PRO A N 1
ATOM 757 C CA . PRO A 1 98 ? 8.608 4.641 -5.824 1.00 92.12 98 PRO A CA 1
ATOM 758 C C . PRO A 1 98 ? 8.646 4.475 -4.303 1.00 92.12 98 PRO A C 1
ATOM 760 O O . PRO A 1 98 ? 7.905 5.141 -3.577 1.00 92.12 98 PRO A O 1
ATOM 763 N N . ALA A 1 99 ? 9.594 3.679 -3.797 1.00 92.81 99 ALA A N 1
ATOM 764 C CA . ALA A 1 99 ? 9.773 3.464 -2.353 1.00 92.81 99 ALA A CA 1
ATOM 765 C C . ALA A 1 99 ? 9.860 4.777 -1.549 1.00 92.81 99 ALA A C 1
ATOM 767 O O . ALA A 1 99 ? 9.304 4.881 -0.460 1.00 92.81 99 ALA A O 1
ATOM 768 N N . LEU A 1 100 ? 10.477 5.814 -2.126 1.00 92.19 100 LEU A N 1
ATOM 769 C CA . LEU A 1 100 ? 10.596 7.126 -1.491 1.00 92.19 100 LEU A CA 1
ATOM 770 C C . LEU A 1 100 ? 9.241 7.825 -1.277 1.00 92.19 100 LEU A C 1
ATOM 772 O O . LEU A 1 100 ? 9.076 8.540 -0.291 1.00 92.19 100 LEU A O 1
ATOM 776 N N . LEU A 1 101 ? 8.275 7.641 -2.186 1.00 94.25 101 LEU A N 1
ATOM 777 C CA . LEU A 1 101 ? 6.929 8.186 -2.005 1.00 94.25 101 LEU A CA 1
ATOM 778 C C . LEU A 1 101 ? 6.214 7.474 -0.850 1.00 94.25 101 LEU A C 1
ATOM 780 O O . LEU A 1 101 ? 5.597 8.149 -0.028 1.00 94.25 101 LEU A O 1
ATOM 784 N N . LEU A 1 102 ? 6.350 6.146 -0.743 1.00 95.81 102 LEU A N 1
ATOM 785 C CA . LEU A 1 102 ? 5.804 5.396 0.390 1.00 95.81 102 LEU A CA 1
ATOM 786 C C . LEU A 1 102 ? 6.441 5.832 1.716 1.00 95.81 102 LEU A C 1
ATOM 788 O O . LEU A 1 102 ? 5.720 6.092 2.674 1.00 95.81 102 LEU A O 1
ATOM 792 N N . GLU A 1 103 ? 7.768 5.939 1.779 1.00 96.25 103 GLU A N 1
ATOM 793 C CA . GLU A 1 103 ? 8.472 6.411 2.979 1.00 96.25 103 GLU A CA 1
ATOM 794 C C . GLU A 1 103 ? 7.943 7.787 3.413 1.00 96.25 103 GLU A C 1
ATOM 796 O O . GLU A 1 103 ? 7.551 7.976 4.563 1.00 96.25 103 GLU A O 1
ATOM 801 N N . ASN A 1 104 ? 7.817 8.724 2.468 1.00 96.94 104 ASN A N 1
ATOM 802 C CA . ASN A 1 104 ? 7.289 10.057 2.747 1.00 96.94 104 ASN A CA 1
ATOM 803 C C . ASN A 1 104 ? 5.810 10.046 3.179 1.00 96.94 104 ASN A C 1
ATOM 805 O O . ASN A 1 104 ? 5.419 10.844 4.030 1.00 96.94 104 ASN A O 1
ATOM 809 N N . LEU A 1 105 ? 4.985 9.159 2.614 1.00 96.56 105 LEU A N 1
ATOM 810 C CA . LEU A 1 105 ? 3.599 8.961 3.044 1.00 96.56 105 LEU A CA 1
ATOM 811 C C . LEU A 1 105 ? 3.548 8.486 4.501 1.00 96.56 105 LEU A C 1
ATOM 813 O O . LEU A 1 105 ? 2.862 9.101 5.318 1.00 96.56 105 LEU A O 1
ATOM 817 N N . LEU A 1 106 ? 4.288 7.427 4.838 1.00 96.75 106 LEU A N 1
ATOM 818 C CA . LEU A 1 106 ? 4.307 6.858 6.188 1.00 96.75 106 LEU A CA 1
ATOM 819 C C . LEU A 1 106 ? 4.840 7.860 7.221 1.00 96.75 106 LEU A C 1
ATOM 821 O O . LEU A 1 106 ? 4.302 7.944 8.323 1.00 96.75 106 LEU A O 1
ATOM 825 N N . ASP A 1 107 ? 5.811 8.691 6.838 1.00 97.94 107 ASP A N 1
ATOM 826 C CA . ASP A 1 107 ? 6.318 9.792 7.662 1.00 97.94 107 ASP A CA 1
ATOM 827 C C . ASP A 1 107 ? 5.320 10.948 7.833 1.00 97.94 107 ASP A C 1
ATOM 829 O O . ASP A 1 107 ? 5.449 11.749 8.767 1.00 97.94 107 ASP A O 1
ATOM 833 N N . ALA A 1 108 ? 4.372 11.115 6.909 1.00 97.81 108 ALA A N 1
ATOM 834 C CA . ALA A 1 108 ? 3.382 12.189 6.938 1.00 97.81 108 ALA A CA 1
ATOM 835 C C . ALA A 1 108 ? 2.147 11.825 7.769 1.00 97.81 108 ALA A C 1
ATOM 837 O O . ALA A 1 108 ? 1.616 12.691 8.465 1.00 97.81 108 ALA A O 1
ATOM 838 N N . ILE A 1 109 ? 1.719 10.560 7.743 1.00 98.06 109 ILE A N 1
ATOM 839 C CA . ILE A 1 109 ? 0.530 10.069 8.458 1.00 98.06 109 ILE A CA 1
ATOM 840 C C . ILE A 1 109 ? 0.477 10.535 9.926 1.00 98.06 109 ILE A C 1
ATOM 842 O O . ILE A 1 109 ? -0.481 11.230 10.267 1.00 98.06 109 ILE A O 1
ATOM 846 N N . PRO A 1 110 ? 1.487 10.278 10.785 1.00 96.25 110 PRO A N 1
ATOM 847 C CA . PRO A 1 110 ? 1.416 10.667 12.197 1.00 96.25 110 PRO A CA 1
ATOM 848 C C . PRO A 1 110 ? 1.486 12.186 12.424 1.00 96.25 110 PRO A C 1
ATOM 850 O O . PRO A 1 110 ? 1.191 12.655 13.520 1.00 96.25 110 PRO A O 1
ATOM 853 N N . LYS A 1 111 ? 1.890 12.971 11.413 1.00 97.81 111 LYS A N 1
ATOM 854 C CA . LYS A 1 111 ? 1.903 14.444 11.474 1.00 97.81 111 LYS A CA 1
ATOM 855 C C . LYS A 1 111 ? 0.528 15.036 11.167 1.00 97.81 111 LYS A C 1
ATOM 857 O O . LYS A 1 111 ? 0.222 16.121 11.651 1.00 97.81 111 LYS A O 1
ATOM 862 N N . ILE A 1 112 ? -0.260 14.351 10.339 1.00 96.75 112 ILE A N 1
ATOM 863 C CA . ILE A 1 112 ? -1.615 14.760 9.952 1.00 96.75 112 ILE A CA 1
ATOM 864 C C . ILE A 1 112 ? -2.623 14.270 10.990 1.00 96.75 112 ILE A C 1
ATOM 866 O O . ILE A 1 112 ? -3.465 15.043 11.433 1.00 96.75 112 ILE A O 1
ATOM 870 N N . GLU A 1 113 ? -2.512 13.004 11.387 1.00 96.88 113 GLU A N 1
ATOM 871 C CA . GLU A 1 113 ? -3.381 12.377 12.374 1.00 96.88 113 GLU A CA 1
ATOM 872 C C . GLU A 1 113 ? -2.530 11.603 13.393 1.00 96.88 113 GLU A C 1
ATOM 874 O O . GLU A 1 113 ? -2.090 10.481 13.120 1.00 96.88 113 GLU A O 1
ATOM 879 N N . PRO A 1 114 ? -2.242 12.202 14.561 1.00 95.62 114 PRO A N 1
ATOM 880 C CA . PRO A 1 114 ? -1.409 11.576 15.579 1.00 95.62 114 PRO A CA 1
ATOM 881 C C . PRO A 1 114 ? -2.127 10.458 16.351 1.00 95.62 114 PRO A C 1
ATOM 883 O O . PRO A 1 114 ? -1.456 9.675 17.025 1.00 95.62 114 PRO A O 1
ATOM 886 N N . ILE A 1 115 ? -3.464 10.376 16.296 1.00 96.81 115 ILE A N 1
ATOM 887 C CA . ILE A 1 115 ? -4.257 9.389 17.036 1.00 96.81 115 ILE A CA 1
ATOM 888 C C . ILE A 1 115 ? -4.952 8.450 16.048 1.00 96.81 115 ILE A C 1
ATOM 890 O O . ILE A 1 115 ? -6.045 8.713 15.555 1.00 96.81 115 ILE A O 1
ATOM 894 N N . ILE A 1 116 ? -4.324 7.299 15.812 1.00 97.50 116 ILE A N 1
ATOM 895 C CA . ILE A 1 116 ? -4.864 6.209 14.993 1.00 97.50 116 ILE A CA 1
ATOM 896 C C . ILE A 1 116 ? -5.097 5.007 15.908 1.00 97.50 116 ILE A C 1
ATOM 898 O O . ILE A 1 116 ? -4.171 4.549 16.576 1.00 97.50 116 ILE A O 1
ATOM 902 N N . ASP A 1 117 ? -6.325 4.489 15.950 1.00 97.50 117 ASP A N 1
ATOM 903 C CA . ASP A 1 117 ? -6.666 3.344 16.801 1.00 97.50 117 ASP A CA 1
ATOM 904 C C . ASP A 1 117 ? -6.147 2.026 16.222 1.00 97.50 117 ASP A C 1
ATOM 906 O O . ASP A 1 117 ? -5.674 1.161 16.957 1.00 97.50 117 ASP A O 1
ATOM 910 N N . PHE A 1 118 ? -6.271 1.859 14.905 1.00 96.94 118 PHE A N 1
ATOM 911 C CA . PHE A 1 118 ? -5.721 0.731 14.161 1.00 96.94 118 PHE A CA 1
ATOM 912 C C . PHE A 1 118 ? -5.667 1.039 12.662 1.00 96.94 118 PHE A C 1
ATOM 914 O O . PHE A 1 118 ? -6.296 1.983 12.176 1.00 96.94 118 PHE A O 1
ATOM 921 N N . ALA A 1 119 ? -4.917 0.213 11.934 1.00 97.06 119 ALA A N 1
ATOM 922 C CA . ALA A 1 119 ? -4.815 0.276 10.486 1.00 97.06 119 ALA A CA 1
ATOM 923 C C . ALA A 1 119 ? -5.405 -0.980 9.831 1.00 97.06 119 ALA A C 1
ATOM 925 O O . ALA A 1 119 ? -5.317 -2.080 10.379 1.00 97.06 119 ALA A O 1
ATOM 926 N N . ILE A 1 120 ? -5.976 -0.808 8.644 1.00 98.12 120 ILE A N 1
ATOM 927 C CA . ILE A 1 120 ? -6.394 -1.872 7.736 1.00 98.12 120 ILE A CA 1
ATOM 928 C C . ILE A 1 120 ? -5.544 -1.742 6.474 1.00 98.12 120 ILE A C 1
ATOM 930 O O . ILE A 1 120 ? -5.445 -0.654 5.908 1.00 98.12 120 ILE A O 1
ATOM 934 N N . THR A 1 121 ? -4.951 -2.847 6.025 1.00 96.88 121 THR A N 1
ATOM 935 C CA . THR A 1 121 ? -4.199 -2.897 4.766 1.00 96.88 121 THR A CA 1
ATOM 936 C C . THR A 1 121 ? -4.819 -3.931 3.838 1.00 96.88 121 THR A C 1
ATOM 938 O O . THR A 1 121 ? -4.925 -5.095 4.229 1.00 96.88 121 THR A O 1
ATOM 941 N N . THR A 1 122 ? -5.228 -3.531 2.637 1.00 97.62 122 THR A N 1
ATOM 942 C CA . THR A 1 122 ? -5.977 -4.405 1.711 1.00 97.62 122 THR A CA 1
ATOM 943 C C . THR A 1 122 ? -5.177 -4.943 0.527 1.00 97.62 122 THR A C 1
ATOM 945 O O . THR A 1 122 ? -5.772 -5.572 -0.343 1.00 97.62 122 THR A O 1
ATOM 948 N N . GLY A 1 123 ? -3.845 -4.818 0.578 1.00 92.88 123 GLY A N 1
ATOM 949 C CA . GLY A 1 123 ? -2.942 -5.254 -0.495 1.00 92.88 123 GLY A CA 1
ATOM 950 C C . GLY A 1 123 ? -2.778 -4.171 -1.535 1.00 92.88 123 GLY A C 1
ATOM 951 O O . GLY A 1 123 ? -3.819 -3.603 -1.909 1.00 92.88 123 GLY A O 1
#

Radius of gyration: 24.72 Å; chains: 1; bounding box: 59×46×51 Å

Sequence (123 aa):
MCATMGGFCPYPAVPNYSVIFPEPRPANTSAPAVSGKVKTVLHLSDIHVDPLYARFRILVPRDAQPGTEANCQFPICCRDYENQTTPLKWGDYFCDTPALLLENLLDAIPKIEPIIDFAITTG

Foldseek 3Di:
DCCVPPRNDDDDDDDDDDDDDPDDDDPDDDDDDDPPDDAAEAEAEDQQEDQQQDPDDPDDDDDDDQCEQLRHPDPAGRGPDPPHDHDDPQDDPRHHGYPVVVVVVVVCVCVVPVDHPYYDYDD